Protein AF-A0A0E9RN50-F1 (afdb_monomer_lite)

Secondary structure (DSSP, 8-state):
-PPPEEEEEETTTTEEEEEETTEEEEEE--------

Radius of gyration: 12.91 Å; chains: 1; bounding box: 28×22×35 Å

Organism: Anguilla anguilla (NCBI:txid7936)

pLDDT: mean 73.41, std 12.29, range [45.75, 86.81]

Sequence (36 aa):
MSDLLYLFQCPISKVLYFFHGRRSVRESIFNKDVEI

Foldseek 3Di:
DAFDWDWDADPPQRWIWIDGHPDIDIDHPPDPDPDD

Structure (mmCIF, N/CA/C/O backbone):
data_AF-A0A0E9RN50-F1
#
_entry.id   AF-A0A0E9RN50-F1
#
loop_
_atom_site.group_PDB
_atom_site.id
_atom_s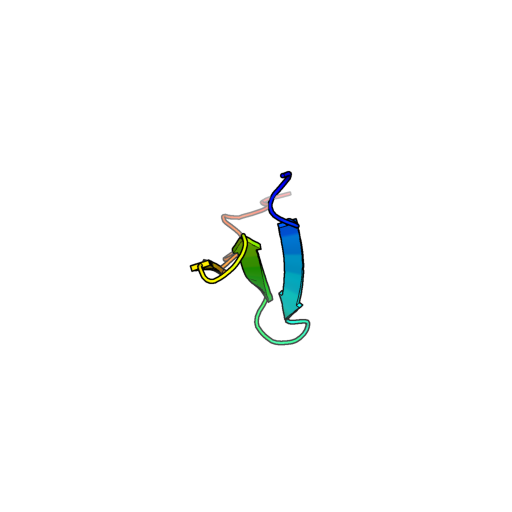ite.type_symbol
_atom_site.label_atom_id
_atom_site.label_alt_id
_atom_site.label_comp_id
_atom_site.label_asym_id
_at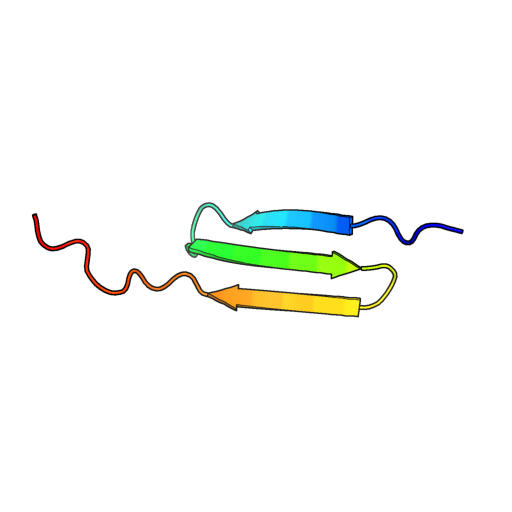om_site.label_entity_id
_atom_site.label_seq_id
_atom_site.pdbx_PDB_ins_code
_atom_site.Cartn_x
_atom_site.Cartn_y
_atom_site.Cartn_z
_atom_site.occupancy
_atom_site.B_iso_or_equiv
_atom_site.auth_seq_id
_atom_site.auth_comp_id
_atom_site.auth_asym_id
_atom_site.auth_atom_id
_atom_site.pdbx_PDB_model_num
ATOM 1 N N . MET A 1 1 ? 8.387 2.863 -21.351 1.00 63.50 1 MET A N 1
ATOM 2 C CA . MET A 1 1 ? 7.686 1.854 -20.529 1.00 63.50 1 MET A CA 1
ATOM 3 C C . MET A 1 1 ? 7.141 2.579 -19.317 1.00 63.50 1 MET A C 1
ATOM 5 O O . MET A 1 1 ? 7.914 3.293 -18.694 1.00 63.50 1 MET A O 1
ATOM 9 N N . SER A 1 2 ? 5.840 2.491 -19.050 1.00 61.72 2 SER A N 1
ATOM 10 C CA . SER A 1 2 ? 5.228 3.141 -17.887 1.00 61.72 2 SER A CA 1
ATOM 11 C C . SER A 1 2 ? 5.366 2.217 -16.682 1.00 61.72 2 SER A C 1
ATOM 13 O O . SER A 1 2 ? 4.911 1.075 -16.741 1.00 61.72 2 SER A O 1
ATOM 15 N N . ASP A 1 3 ? 6.015 2.686 -15.619 1.00 71.44 3 ASP A N 1
ATOM 16 C CA . ASP A 1 3 ? 6.092 1.949 -14.363 1.00 71.44 3 ASP A CA 1
ATOM 17 C C . ASP A 1 3 ? 4.692 1.883 -13.741 1.00 71.44 3 ASP A C 1
ATOM 19 O O . ASP A 1 3 ? 4.025 2.898 -13.540 1.00 71.44 3 ASP A O 1
ATOM 23 N N . LEU A 1 4 ? 4.214 0.665 -13.493 1.00 67.62 4 LEU A N 1
ATOM 24 C CA . LEU A 1 4 ? 2.899 0.432 -12.907 1.00 67.62 4 LEU A CA 1
ATOM 25 C C . LEU A 1 4 ? 2.874 0.965 -11.467 1.00 67.62 4 LEU A C 1
ATOM 27 O O . LEU A 1 4 ? 3.692 0.566 -10.633 1.00 67.62 4 LEU A O 1
ATOM 31 N N . LEU A 1 5 ? 1.930 1.869 -11.204 1.00 80.44 5 LEU A N 1
ATOM 32 C CA . LEU A 1 5 ? 1.645 2.429 -9.888 1.00 80.44 5 LEU A CA 1
ATOM 33 C C . LEU A 1 5 ? 0.556 1.601 -9.209 1.00 80.44 5 LEU A C 1
ATOM 35 O O . LEU A 1 5 ? -0.557 1.502 -9.726 1.00 80.44 5 LEU A O 1
ATOM 39 N N . TYR A 1 6 ? 0.870 1.040 -8.042 1.00 79.75 6 TYR A N 1
ATOM 40 C CA . TYR A 1 6 ? -0.099 0.320 -7.216 1.00 79.75 6 TYR A CA 1
ATOM 41 C C . TYR A 1 6 ? -0.298 1.023 -5.877 1.00 79.75 6 TYR A C 1
ATOM 43 O O . TYR A 1 6 ? 0.669 1.405 -5.215 1.00 79.75 6 TYR A O 1
ATOM 51 N N . LEU A 1 7 ? -1.564 1.149 -5.481 1.00 84.94 7 LEU A N 1
ATOM 52 C CA . LEU A 1 7 ? -1.987 1.684 -4.194 1.00 84.94 7 LEU A CA 1
ATOM 53 C C . LEU A 1 7 ? -2.605 0.562 -3.359 1.00 84.94 7 LEU A C 1
ATOM 55 O O . LEU A 1 7 ? -3.517 -0.121 -3.823 1.00 84.94 7 LEU A O 1
ATOM 59 N N . PHE A 1 8 ? -2.138 0.393 -2.125 1.00 83.44 8 PHE A N 1
ATOM 60 C CA . PHE A 1 8 ? -2.728 -0.537 -1.164 1.00 83.44 8 PHE A CA 1
ATOM 61 C C . PHE A 1 8 ? -2.997 0.172 0.161 1.00 83.44 8 PHE A C 1
ATOM 63 O O . PHE A 1 8 ? -2.106 0.799 0.731 1.00 83.44 8 PHE A O 1
ATOM 70 N N . GLN A 1 9 ? -4.219 0.048 0.672 1.00 82.62 9 GLN A N 1
ATOM 71 C CA . GLN A 1 9 ? -4.606 0.576 1.974 1.00 82.62 9 GLN A CA 1
ATOM 72 C C . GLN A 1 9 ? -4.752 -0.577 2.964 1.00 82.62 9 GLN A C 1
ATOM 74 O O . GLN A 1 9 ? -5.578 -1.467 2.769 1.00 82.62 9 GLN A O 1
ATOM 79 N N . CYS A 1 10 ? -3.975 -0.554 4.048 1.00 79.19 10 CYS A N 1
ATOM 80 C CA . CYS A 1 10 ? -4.148 -1.522 5.122 1.00 79.19 10 CYS A CA 1
ATOM 81 C C . CYS A 1 10 ? -5.409 -1.168 5.934 1.00 79.19 10 CYS A C 1
ATOM 83 O O . CYS A 1 10 ? -5.450 -0.086 6.534 1.00 79.19 10 CYS A O 1
ATOM 85 N N . PRO A 1 11 ? -6.413 -2.063 6.008 1.00 74.00 11 PRO A N 1
ATOM 86 C CA . PRO A 1 11 ? -7.683 -1.771 6.672 1.00 74.00 11 PRO A CA 1
ATOM 87 C C . PRO A 1 11 ? -7.539 -1.604 8.190 1.00 74.00 11 PRO A C 1
ATOM 89 O O . PRO A 1 11 ? -8.326 -0.894 8.805 1.00 74.00 11 PRO A O 1
ATOM 92 N N . ILE A 1 12 ? -6.522 -2.225 8.793 1.00 80.50 12 ILE A N 1
ATOM 93 C CA . I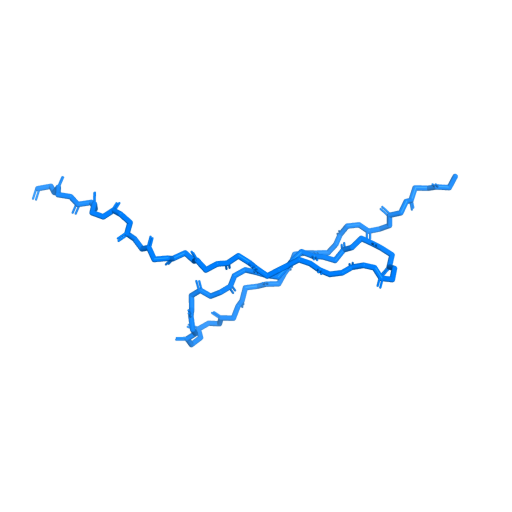LE A 1 12 ? -6.330 -2.232 10.250 1.00 80.50 12 ILE A CA 1
ATOM 94 C C . ILE A 1 12 ? -5.508 -1.023 10.712 1.00 80.50 12 ILE A C 1
ATOM 96 O O . ILE A 1 12 ? -5.807 -0.432 11.744 1.00 80.50 12 ILE A O 1
ATOM 100 N N . SER A 1 13 ? -4.470 -0.636 9.962 1.00 71.31 13 SER A N 1
ATOM 101 C CA . SER A 1 13 ? -3.478 0.342 10.431 1.00 71.31 13 SER A CA 1
ATOM 102 C C . SER A 1 13 ? -3.633 1.752 9.854 1.00 71.31 13 SER A C 1
ATOM 104 O O . SER A 1 13 ? -2.829 2.615 10.195 1.00 71.31 13 SER A O 1
AT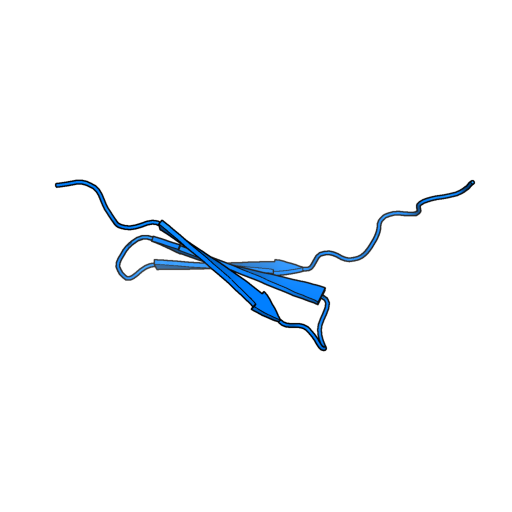OM 106 N N . LYS A 1 14 ? -4.637 2.014 8.999 1.00 76.06 14 LYS A N 1
ATOM 107 C CA . LYS A 1 14 ? -4.795 3.296 8.269 1.00 76.06 14 LYS A CA 1
ATOM 108 C C . LYS A 1 14 ? -3.496 3.743 7.571 1.00 76.06 14 LYS A C 1
ATOM 110 O O . LYS A 1 14 ? -3.166 4.925 7.497 1.00 76.06 14 LYS A O 1
ATOM 115 N N . VAL A 1 15 ? -2.741 2.768 7.068 1.00 81.19 15 VAL A N 1
ATOM 116 C CA . VAL A 1 15 ? -1.496 2.986 6.327 1.00 81.19 15 VAL A CA 1
ATOM 117 C C . VAL A 1 15 ? -1.772 2.822 4.838 1.00 81.19 15 VAL A C 1
ATOM 119 O O . VAL A 1 15 ? -2.361 1.816 4.430 1.00 81.19 15 VAL A O 1
ATOM 122 N N . LEU A 1 16 ? -1.306 3.779 4.037 1.00 85.06 16 LEU A N 1
ATOM 123 C CA . LEU A 1 16 ? -1.255 3.688 2.580 1.00 85.06 16 LEU A CA 1
ATOM 124 C C . LEU A 1 16 ? 0.140 3.262 2.131 1.00 85.06 16 LEU A C 1
ATOM 126 O O . LEU A 1 16 ? 1.155 3.781 2.595 1.00 85.06 16 LEU A O 1
ATOM 130 N N . TYR A 1 17 ? 0.180 2.330 1.194 1.00 84.31 17 TYR A N 1
ATOM 131 C CA . TYR A 1 17 ? 1.392 1.867 0.542 1.00 84.31 17 TYR A CA 1
ATOM 132 C C . TYR A 1 17 ? 1.32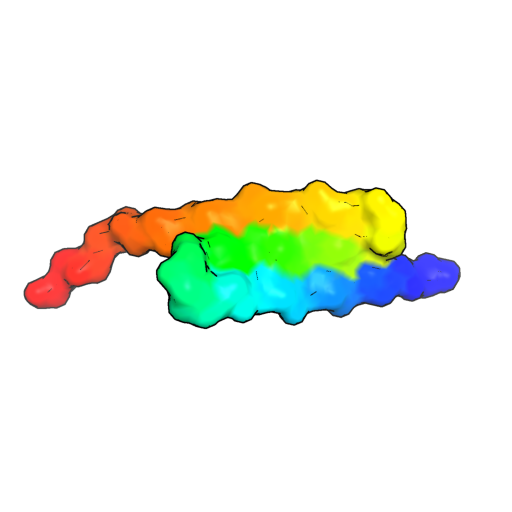3 2.221 -0.941 1.00 84.31 17 TYR A C 1
ATOM 134 O O . TYR A 1 17 ? 0.366 1.856 -1.627 1.00 84.31 17 TYR A O 1
ATOM 142 N N . PHE A 1 18 ? 2.355 2.905 -1.423 1.00 86.81 18 PHE A N 1
ATOM 143 C CA . PHE A 1 18 ? 2.544 3.261 -2.823 1.00 86.81 18 PHE A CA 1
ATOM 144 C C . PHE A 1 18 ? 3.690 2.435 -3.390 1.00 86.81 18 PHE A C 1
ATOM 146 O O . PHE A 1 18 ? 4.795 2.460 -2.848 1.00 86.81 18 PHE A O 1
ATOM 153 N N . PHE A 1 19 ? 3.451 1.733 -4.492 1.00 85.38 19 PHE A N 1
ATOM 154 C CA . PHE A 1 19 ? 4.473 0.957 -5.190 1.00 85.38 19 PHE A CA 1
ATOM 155 C C . PHE A 1 19 ? 4.698 1.532 -6.584 1.00 85.38 19 PHE A C 1
ATOM 157 O O . PHE A 1 19 ? 3.741 1.762 -7.321 1.00 85.38 19 PHE A O 1
ATOM 164 N N . HIS A 1 20 ? 5.963 1.738 -6.941 1.00 85.25 20 HIS A N 1
ATOM 165 C CA . HIS A 1 20 ? 6.399 2.182 -8.261 1.00 85.25 20 HIS A CA 1
ATOM 166 C C . HIS A 1 20 ? 7.578 1.310 -8.708 1.00 85.25 20 HIS A C 1
ATOM 168 O O . HIS A 1 20 ? 8.722 1.489 -8.268 1.00 85.25 20 HIS A O 1
ATOM 174 N N . GLY A 1 21 ? 7.297 0.311 -9.546 1.00 83.12 21 GLY A N 1
ATOM 175 C CA . GLY A 1 21 ? 8.280 -0.708 -9.920 1.00 83.12 21 GLY A CA 1
ATOM 176 C C . GLY A 1 21 ? 8.824 -1.457 -8.692 1.00 83.12 21 GLY A C 1
ATOM 177 O O . GLY A 1 21 ? 8.070 -2.102 -7.971 1.00 83.12 21 GLY A O 1
ATOM 178 N N . ARG A 1 22 ? 10.141 -1.370 -8.438 1.00 82.69 22 ARG A N 1
ATOM 179 C CA . ARG A 1 22 ? 10.815 -1.989 -7.268 1.00 82.69 22 ARG A CA 1
ATOM 180 C C . ARG A 1 22 ? 10.888 -1.085 -6.030 1.00 82.69 22 ARG A C 1
ATOM 182 O O . ARG A 1 22 ? 11.496 -1.471 -5.036 1.00 82.69 22 ARG A O 1
ATOM 189 N N . ARG A 1 23 ? 10.340 0.132 -6.095 1.00 82.62 23 ARG A N 1
ATOM 190 C CA . ARG A 1 23 ? 10.344 1.093 -4.982 1.00 82.62 23 ARG A CA 1
ATOM 191 C C . ARG A 1 23 ? 8.979 1.095 -4.304 1.00 82.62 23 ARG A C 1
ATOM 193 O O . ARG A 1 23 ? 7.957 1.051 -4.984 1.00 82.62 23 ARG A O 1
ATOM 200 N N . SER A 1 24 ? 8.971 1.189 -2.979 1.00 84.50 24 SER A N 1
ATOM 201 C CA . SER A 1 24 ? 7.751 1.324 -2.182 1.00 84.50 24 SER A CA 1
ATOM 202 C C . SER A 1 24 ? 7.876 2.470 -1.185 1.00 84.50 24 SER A C 1
ATOM 204 O O . SER A 1 24 ? 8.914 2.600 -0.537 1.00 84.50 24 SER A O 1
ATOM 206 N N . VAL A 1 25 ? 6.813 3.253 -1.028 1.00 83.56 25 VAL A N 1
ATOM 207 C CA . VAL A 1 25 ? 6.681 4.319 -0.027 1.00 83.56 25 VAL A CA 1
ATOM 208 C C . VAL A 1 25 ? 5.495 3.987 0.874 1.00 83.56 25 VAL A C 1
ATOM 210 O O . VAL A 1 25 ? 4.459 3.522 0.398 1.00 83.56 25 VAL A O 1
ATOM 213 N N . ARG A 1 26 ? 5.656 4.191 2.182 1.00 81.94 26 ARG A N 1
ATOM 214 C CA . ARG A 1 26 ? 4.626 3.938 3.192 1.00 81.94 26 ARG A CA 1
ATOM 215 C C . ARG A 1 26 ? 4.243 5.261 3.844 1.00 81.94 26 ARG A C 1
ATOM 217 O O . ARG A 1 26 ? 5.059 5.831 4.558 1.00 81.94 26 ARG A O 1
ATOM 224 N N . GLU A 1 27 ? 2.995 5.669 3.673 1.00 75.50 27 GLU A N 1
ATOM 225 C CA . GLU A 1 27 ? 2.430 6.871 4.284 1.00 75.50 27 GLU A CA 1
ATOM 226 C C . GLU A 1 27 ? 1.433 6.481 5.381 1.00 75.50 27 GLU A C 1
ATOM 228 O O . GLU A 1 27 ? 0.568 5.620 5.191 1.00 75.50 27 GLU A O 1
ATOM 233 N N . SER A 1 28 ? 1.559 7.097 6.556 1.00 70.31 28 SER A N 1
ATOM 234 C CA . SER A 1 28 ? 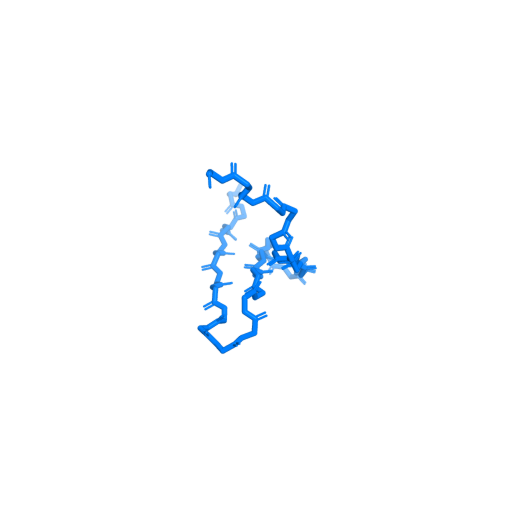0.628 6.885 7.665 1.00 70.31 28 SER A CA 1
ATOM 235 C C . SER A 1 28 ? -0.407 7.998 7.675 1.00 70.31 28 SER A C 1
ATOM 237 O O . SER A 1 28 ? -0.060 9.153 7.916 1.00 70.31 28 SER A O 1
ATOM 239 N N . ILE A 1 29 ? -1.682 7.659 7.477 1.00 66.56 29 ILE A N 1
ATOM 240 C CA . ILE A 1 29 ? -2.773 8.628 7.585 1.00 66.56 29 ILE A CA 1
ATOM 241 C C . ILE A 1 29 ? -3.184 8.704 9.056 1.00 66.56 29 ILE A C 1
ATOM 243 O O . ILE A 1 29 ? -4.206 8.162 9.480 1.00 66.56 29 ILE A O 1
ATOM 247 N N . PHE A 1 30 ? -2.355 9.340 9.879 1.00 61.75 30 PHE A N 1
ATOM 248 C CA . PHE A 1 30 ? -2.887 9.868 11.128 1.00 61.75 30 PHE A CA 1
ATOM 249 C C . PHE A 1 30 ? -3.791 11.037 10.740 1.00 61.75 30 PHE A C 1
ATOM 251 O O . PHE A 1 30 ? -3.315 11.999 10.140 1.00 61.75 30 PHE A O 1
ATOM 258 N N . ASN A 1 31 ? -5.095 10.913 11.011 1.00 51.84 31 ASN A N 1
ATOM 259 C CA . ASN A 1 31 ? -6.028 12.035 10.927 1.00 51.84 31 ASN A CA 1
ATOM 260 C C . ASN A 1 31 ? -5.398 13.201 11.697 1.00 51.84 31 ASN A C 1
ATOM 262 O O . ASN A 1 31 ? -5.347 13.156 12.923 1.00 51.84 31 ASN A O 1
ATOM 266 N N . LYS A 1 32 ? -4.926 14.228 10.989 1.00 55.91 32 LYS A N 1
ATOM 267 C CA . LYS A 1 32 ? -4.962 15.578 11.538 1.00 55.91 32 LYS A CA 1
ATOM 268 C C . LYS A 1 32 ? -6.437 15.954 11.531 1.00 55.91 32 LYS A C 1
ATOM 270 O O . LYS A 1 32 ? -6.988 16.220 10.470 1.00 55.91 32 LYS A O 1
ATOM 275 N N . ASP A 1 33 ? -7.062 15.744 12.682 1.00 54.38 33 ASP A N 1
ATOM 276 C CA . ASP A 1 33 ? -8.225 16.459 13.200 1.00 54.38 33 ASP A CA 1
ATOM 277 C C . ASP A 1 33 ? -9.246 16.922 12.151 1.00 54.38 33 ASP A C 1
ATOM 279 O O . ASP A 1 33 ? -9.151 18.000 11.571 1.00 54.38 33 ASP A O 1
ATOM 283 N N . VAL A 1 34 ? -10.279 16.100 11.953 1.00 51.84 34 VAL A N 1
ATOM 284 C CA . VAL A 1 34 ? -11.584 16.608 11.526 1.00 51.84 34 VAL A CA 1
ATOM 285 C C . VAL A 1 34 ? -12.307 17.018 12.809 1.00 51.84 34 VAL A C 1
ATOM 287 O O . VAL A 1 34 ? -12.974 16.193 13.432 1.00 51.84 34 VAL A O 1
ATOM 290 N N . GLU A 1 35 ? -12.102 18.263 13.242 1.00 45.75 35 GLU A N 1
ATOM 291 C CA . GLU A 1 35 ? -13.033 18.961 14.135 1.00 45.75 35 GLU A CA 1
ATOM 292 C C . GLU A 1 35 ? -14.258 19.364 13.290 1.00 45.75 35 GLU A C 1
ATOM 294 O O . GLU A 1 35 ? -14.125 20.137 12.339 1.00 45.75 35 GLU A O 1
ATOM 299 N N . ILE A 1 36 ? -15.432 18.797 13.591 1.00 45.81 36 ILE A N 1
ATOM 300 C CA . ILE A 1 36 ? -16.754 19.293 13.159 1.00 45.81 36 ILE A CA 1
ATOM 301 C C . ILE A 1 36 ? -17.531 19.641 14.421 1.00 45.81 36 ILE A C 1
ATOM 303 O O . ILE A 1 36 ? -17.531 18.787 15.339 1.00 45.81 36 ILE A O 1
#